Protein AF-A0A4Q9W194-F1 (afdb_monomer)

Sequence (44 aa):
MPNFEKYNLSQVKTERFYQLPKYLFEDAYFKKMSAEAKIMYALL

Secondary structure (DSSP, 8-state):
--------HHHHHH-------THHHHSHHHHTS-HHHHHHHHH-

InterPro domains:
  IPR010724 Replication initiator A, N-terminal [PF06970] (16-44)

Mean predicted aligned error: 8.58 Å

Structure (mmCIF, N/CA/C/O backbone):
data_AF-A0A4Q9W194-F1
#
_entry.id   AF-A0A4Q9W194-F1
#
loop_
_atom_site.group_PDB
_atom_site.id
_atom_site.type_symbol
_atom_site.label_atom_id
_atom_site.label_alt_id
_atom_site.label_comp_id
_atom_site.label_asym_id
_atom_site.label_entity_id
_atom_site.label_seq_id
_atom_site.pdbx_PDB_ins_code
_atom_site.Cartn_x
_atom_site.Cartn_y
_atom_site.Cartn_z
_atom_site.occupancy
_atom_site.B_iso_or_equiv
_atom_site.auth_seq_id
_atom_site.auth_comp_id
_atom_site.auth_asym_id
_atom_site.auth_atom_id
_atom_site.pdbx_PDB_model_num
ATOM 1 N N . MET A 1 1 ? 6.877 12.234 -38.569 1.00 49.84 1 MET A N 1
ATOM 2 C CA . MET A 1 1 ? 7.172 10.843 -38.157 1.00 49.84 1 MET A CA 1
ATOM 3 C C . MET A 1 1 ? 7.106 10.812 -36.638 1.00 49.84 1 MET A C 1
ATOM 5 O O . MET A 1 1 ? 7.684 11.719 -36.050 1.00 49.84 1 MET A O 1
ATOM 9 N N . PRO A 1 2 ? 6.356 9.901 -35.996 1.00 60.50 2 PRO A N 1
ATOM 10 C CA . PRO A 1 2 ? 6.298 9.869 -34.538 1.00 60.50 2 PRO A CA 1
ATOM 11 C C . PRO A 1 2 ? 7.669 9.456 -33.986 1.00 60.50 2 PRO A C 1
ATOM 13 O O . PRO A 1 2 ? 8.300 8.540 -34.516 1.00 60.50 2 PRO A O 1
ATOM 16 N N . ASN A 1 3 ? 8.148 10.161 -32.959 1.00 62.78 3 ASN A N 1
ATOM 17 C CA . ASN A 1 3 ? 9.375 9.807 -32.250 1.00 62.78 3 ASN A CA 1
ATOM 18 C C . ASN A 1 3 ? 9.171 8.451 -31.567 1.00 62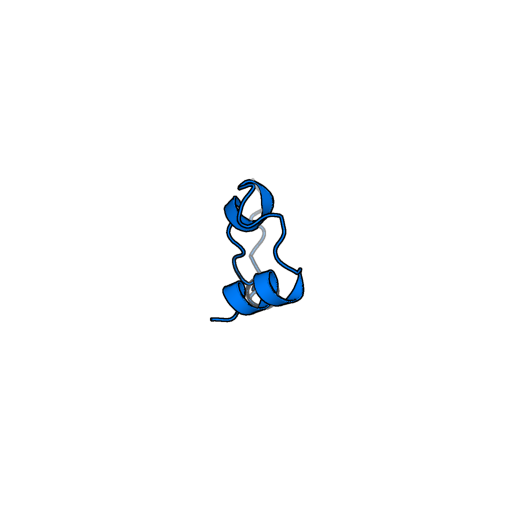.78 3 ASN A C 1
ATOM 20 O O . AS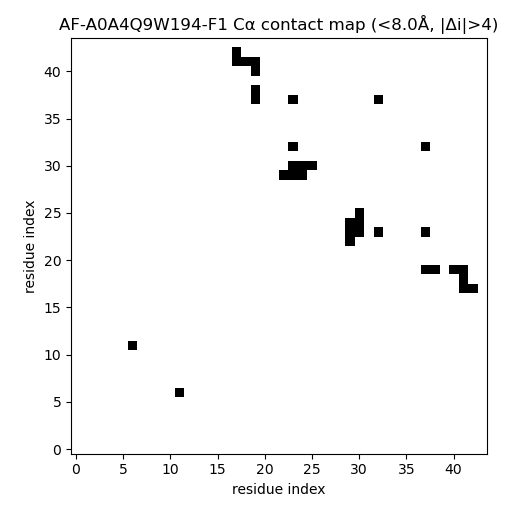N A 1 3 ? 8.423 8.346 -30.599 1.00 62.78 3 ASN A O 1
ATOM 2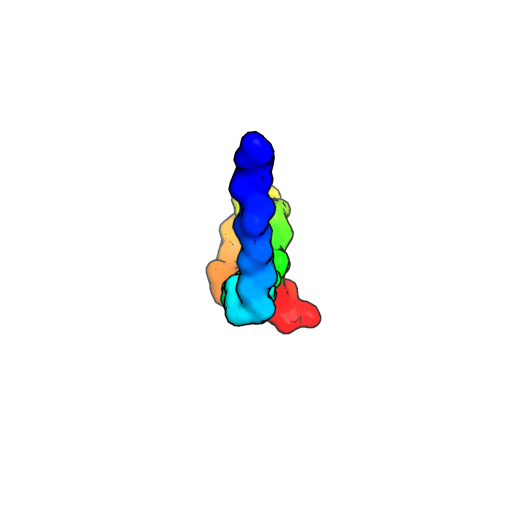4 N N . PHE A 1 4 ? 9.828 7.411 -32.075 1.00 66.38 4 PHE A N 1
ATOM 25 C CA . PHE A 1 4 ? 9.916 6.130 -31.383 1.00 66.38 4 PHE A CA 1
ATOM 26 C C . PHE A 1 4 ? 10.973 6.247 -30.284 1.00 66.38 4 PHE A C 1
ATOM 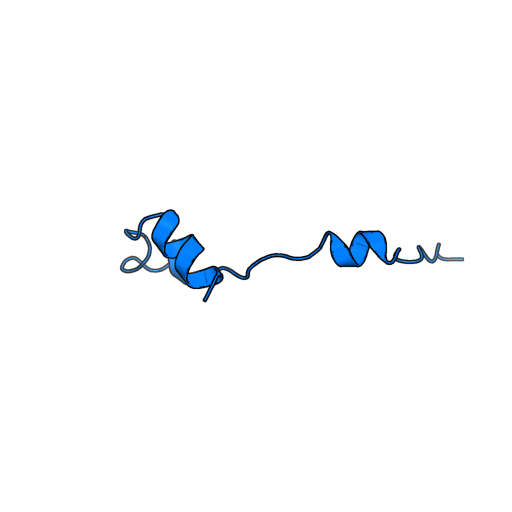28 O O . PHE A 1 4 ? 12.168 6.085 -30.539 1.00 66.38 4 PHE A O 1
ATOM 35 N N . GLU A 1 5 ? 10.538 6.548 -29.063 1.00 69.69 5 GLU A N 1
ATOM 36 C CA . GLU A 1 5 ? 11.397 6.423 -27.889 1.00 69.69 5 GLU A CA 1
ATOM 37 C C . GLU 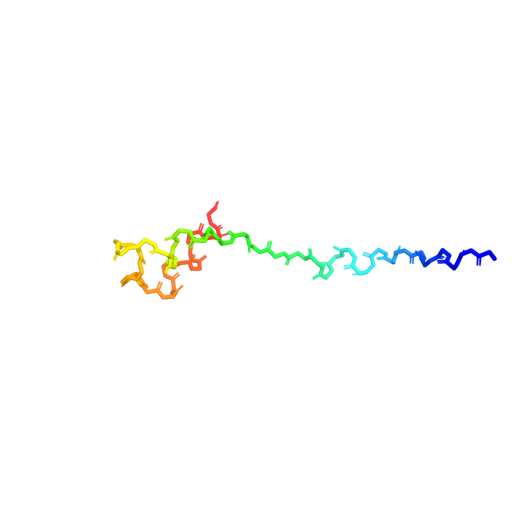A 1 5 ? 11.667 4.938 -27.627 1.00 69.69 5 GLU A C 1
ATOM 39 O O . GLU A 1 5 ? 10.759 4.136 -27.407 1.00 69.69 5 GLU A O 1
ATOM 44 N N . LYS A 1 6 ? 12.938 4.543 -27.724 1.00 72.75 6 LYS A N 1
ATOM 45 C CA . LYS A 1 6 ? 13.367 3.169 -27.460 1.00 72.75 6 LYS A CA 1
ATOM 46 C C . LYS A 1 6 ? 13.507 2.998 -25.951 1.00 72.75 6 LYS A C 1
ATOM 48 O O . LYS A 1 6 ? 14.399 3.598 -25.357 1.00 72.75 6 LYS A O 1
ATOM 53 N N . TYR A 1 7 ? 12.654 2.170 -25.352 1.00 72.06 7 TYR A N 1
ATOM 54 C CA . TYR A 1 7 ? 12.762 1.805 -23.940 1.00 72.06 7 TYR A CA 1
ATOM 55 C C . TYR A 1 7 ? 14.146 1.208 -23.647 1.00 72.06 7 TYR A C 1
ATOM 57 O O . TYR A 1 7 ? 14.579 0.251 -24.295 1.00 72.06 7 TYR A O 1
ATOM 65 N N . ASN A 1 8 ? 14.860 1.788 -22.684 1.00 71.00 8 ASN A N 1
ATOM 66 C CA . ASN A 1 8 ? 16.167 1.308 -22.253 1.00 71.00 8 ASN A CA 1
ATOM 67 C C . ASN A 1 8 ? 15.988 0.136 -21.274 1.00 71.00 8 ASN A C 1
ATOM 69 O O . ASN A 1 8 ? 15.142 0.175 -20.382 1.00 71.00 8 ASN A O 1
ATOM 73 N N . LEU A 1 9 ? 16.820 -0.902 -21.391 1.00 68.19 9 LEU A N 1
ATOM 74 C CA . LEU A 1 9 ? 16.812 -2.056 -20.487 1.00 68.19 9 LEU A CA 1
ATOM 75 C C . LEU A 1 9 ? 16.995 -1.659 -19.008 1.00 68.19 9 LEU A C 1
ATOM 77 O O . LEU A 1 9 ? 16.541 -2.372 -18.112 1.00 68.19 9 LEU A O 1
ATOM 81 N N . SER A 1 10 ? 17.666 -0.533 -18.744 1.00 68.25 10 SER A N 1
ATOM 82 C CA . SER A 1 10 ? 17.796 0.043 -17.402 1.00 68.25 10 SER A CA 1
ATOM 83 C C . SER A 1 10 ? 16.468 0.570 -16.853 1.00 68.25 10 SER A C 1
ATOM 85 O O . SER A 1 10 ? 16.198 0.346 -15.676 1.00 68.25 10 SER A O 1
ATOM 87 N N . GLN A 1 11 ? 15.614 1.166 -17.695 1.00 65.31 11 GLN A N 1
ATOM 88 C CA . GLN A 1 11 ? 14.291 1.680 -17.311 1.00 65.31 11 GLN A CA 1
ATOM 89 C C . GLN A 1 11 ? 13.352 0.541 -16.889 1.00 65.31 11 GLN A C 1
ATOM 91 O O . GLN A 1 11 ? 12.700 0.620 -15.851 1.00 65.31 11 GLN A O 1
ATOM 96 N N . VAL A 1 12 ? 13.387 -0.582 -17.614 1.00 65.81 12 VAL A N 1
ATOM 97 C CA . VAL A 1 12 ? 12.587 -1.785 -17.307 1.00 65.81 12 VAL A CA 1
ATOM 98 C C . VAL A 1 12 ? 12.980 -2.423 -15.967 1.00 65.81 12 VAL A C 1
ATOM 100 O O . VAL A 1 12 ? 12.156 -3.026 -15.282 1.00 65.81 12 VAL A O 1
ATOM 103 N N . LYS A 1 13 ? 14.250 -2.313 -15.559 1.00 64.44 13 LYS A N 1
ATOM 104 C CA . LYS A 1 13 ? 14.706 -2.842 -14.263 1.00 64.44 13 LYS A CA 1
ATOM 105 C C . LYS A 1 13 ? 14.310 -1.948 -13.087 1.00 64.44 13 LYS A C 1
ATOM 107 O O . LYS A 1 13 ? 14.122 -2.478 -11.995 1.00 64.44 13 LYS A O 1
ATOM 112 N N . THR A 1 14 ? 14.173 -0.640 -13.303 1.00 69.12 14 THR A N 1
ATOM 113 C CA . THR A 1 14 ? 13.697 0.316 -12.288 1.00 69.12 14 THR A CA 1
ATOM 114 C C . THR A 1 14 ? 12.187 0.267 -12.058 1.00 69.12 14 THR A C 1
ATOM 116 O O . THR A 1 14 ? 11.737 0.627 -10.977 1.00 69.12 14 THR A O 1
ATOM 119 N N . GLU A 1 15 ? 11.400 -0.231 -13.011 1.00 76.69 15 GLU A N 1
ATOM 120 C CA . GLU A 1 15 ? 9.935 -0.340 -12.900 1.00 76.69 15 GLU A CA 1
ATOM 121 C C . GLU A 1 15 ? 9.481 -1.663 -12.257 1.00 76.69 15 GLU A C 1
ATOM 123 O O . GLU A 1 15 ? 8.591 -2.357 -12.746 1.00 76.69 15 GLU A O 1
ATOM 128 N N . ARG A 1 16 ? 10.115 -2.048 -11.145 1.00 79.06 16 ARG A N 1
ATOM 129 C CA . ARG A 1 16 ? 9.741 -3.243 -10.376 1.00 79.06 16 ARG A CA 1
ATOM 130 C C . ARG A 1 16 ? 9.120 -2.824 -9.055 1.00 79.06 16 ARG A C 1
ATOM 132 O O . ARG A 1 16 ? 9.814 -2.333 -8.170 1.00 79.06 16 ARG A O 1
ATOM 139 N N . PHE A 1 17 ? 7.820 -3.057 -8.925 1.00 86.56 17 PHE A N 1
ATOM 140 C CA . PHE A 1 17 ? 7.052 -2.728 -7.730 1.00 86.56 17 PHE A CA 1
ATOM 141 C C . PHE A 1 1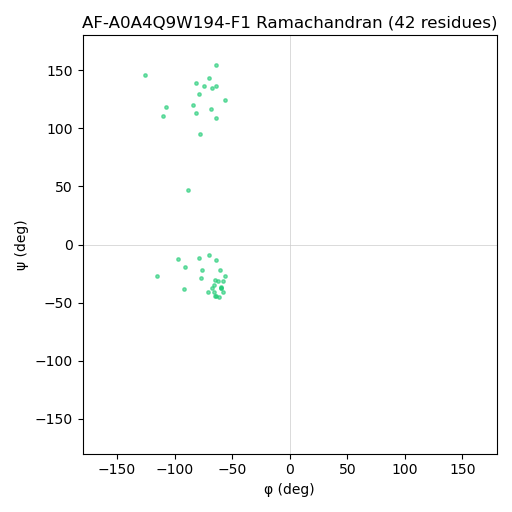7 ? 6.324 -3.961 -7.213 1.00 8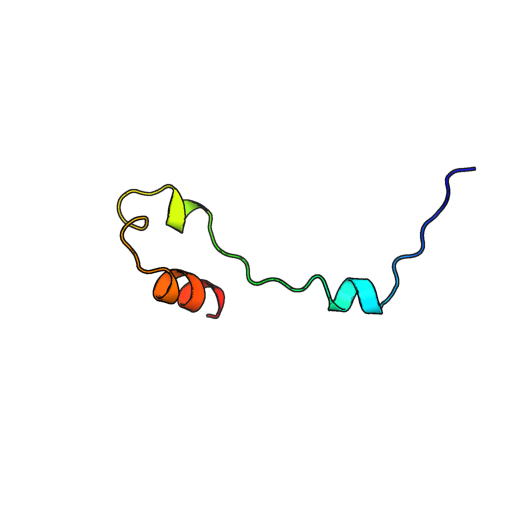6.56 17 PHE A C 1
ATOM 143 O O . PHE A 1 17 ? 5.854 -4.789 -7.994 1.00 86.56 17 PHE A O 1
ATOM 150 N N . TYR A 1 18 ? 6.192 -4.048 -5.894 1.00 89.38 18 TYR A N 1
ATOM 151 C CA . TYR A 1 18 ? 5.291 -5.009 -5.277 1.00 89.38 18 TYR A CA 1
ATOM 152 C C . TYR A 1 18 ? 3.850 -4.541 -5.450 1.00 89.38 18 TYR A C 1
ATOM 154 O O . TYR A 1 18 ? 3.536 -3.358 -5.286 1.00 89.38 18 TYR A O 1
ATOM 162 N N . GLN A 1 19 ? 2.973 -5.473 -5.805 1.00 88.31 19 GLN A N 1
ATOM 163 C CA . GLN A 1 19 ? 1.563 -5.173 -5.983 1.00 88.31 19 GLN A CA 1
ATOM 164 C C . GLN A 1 19 ? 0.864 -5.224 -4.634 1.00 88.31 19 GLN A C 1
ATOM 166 O O . GLN A 1 19 ? 0.836 -6.255 -3.970 1.00 88.31 19 GLN A O 1
ATOM 171 N N . LEU A 1 20 ? 0.269 -4.099 -4.247 1.00 91.75 20 LEU A N 1
ATOM 172 C CA . LEU A 1 20 ? -0.513 -4.008 -3.029 1.00 91.75 20 LEU A CA 1
ATOM 173 C C . LEU A 1 20 ? -2.004 -3.921 -3.384 1.00 91.75 20 LEU A C 1
ATOM 175 O O . LEU A 1 20 ? -2.408 -2.970 -4.062 1.00 91.75 20 LEU A O 1
ATOM 179 N N . PRO A 1 21 ? -2.841 -4.886 -2.963 1.00 91.19 21 PRO A N 1
ATOM 180 C CA . PRO A 1 21 ? -4.256 -4.861 -3.308 1.00 91.19 21 PRO A CA 1
ATOM 181 C C . PRO A 1 21 ? -5.002 -3.662 -2.718 1.00 91.19 21 PRO A C 1
ATOM 183 O O . PRO A 1 21 ? -4.871 -3.341 -1.537 1.00 91.19 21 PRO A O 1
ATOM 186 N N . LYS A 1 22 ? -5.861 -3.036 -3.531 1.00 91.62 22 LYS A N 1
ATOM 187 C CA . LYS A 1 22 ? -6.631 -1.840 -3.144 1.00 91.62 22 LYS A CA 1
ATOM 188 C C . LYS A 1 22 ? -7.604 -2.080 -1.987 1.00 91.62 22 LYS A C 1
ATOM 190 O O . LYS A 1 22 ? -7.788 -1.192 -1.155 1.00 91.62 22 LYS A O 1
ATOM 195 N N . TYR A 1 23 ? -8.154 -3.292 -1.863 1.00 92.00 23 TYR A N 1
ATOM 196 C CA . TYR A 1 23 ? -9.079 -3.635 -0.776 1.00 92.00 23 TYR A CA 1
ATOM 197 C C . TYR A 1 23 ? -8.444 -3.488 0.616 1.00 92.00 23 TYR A C 1
ATOM 199 O O . TYR A 1 23 ? -9.156 -3.256 1.587 1.00 92.00 23 TYR A O 1
ATOM 207 N N . LEU A 1 24 ? -7.107 -3.522 0.722 1.00 90.69 24 LEU A N 1
ATOM 208 C CA . LEU A 1 24 ? -6.389 -3.251 1.973 1.00 90.69 24 LEU A CA 1
ATOM 209 C C . LEU A 1 24 ? -6.582 -1.812 2.488 1.00 90.69 24 LEU A C 1
ATOM 211 O O . LEU A 1 24 ? -6.240 -1.503 3.634 1.00 90.69 24 LEU A O 1
ATOM 215 N N . PHE A 1 25 ? -7.109 -0.921 1.650 1.00 91.12 25 PHE A N 1
ATOM 216 C CA . PHE A 1 25 ? -7.368 0.484 1.962 1.00 91.12 25 PHE A CA 1
ATOM 217 C C . PHE A 1 25 ? -8.857 0.842 1.938 1.00 91.12 25 PHE A C 1
ATOM 219 O O . PHE A 1 25 ? -9.267 1.767 2.642 1.00 91.12 25 PHE A O 1
ATOM 226 N N . GLU A 1 26 ? -9.651 0.117 1.153 1.00 92.56 26 GLU A N 1
ATOM 227 C CA . GLU A 1 26 ? -11.075 0.393 0.935 1.00 92.56 26 GLU A CA 1
ATOM 228 C C . GLU A 1 26 ? -11.979 -0.360 1.922 1.00 92.56 26 GLU A C 1
ATOM 230 O O . GLU A 1 26 ? -12.952 0.206 2.421 1.00 92.56 26 GLU A O 1
ATOM 235 N N . ASP A 1 27 ? -11.641 -1.605 2.259 1.00 93.12 27 ASP A N 1
ATOM 236 C CA . ASP A 1 27 ? -12.458 -2.448 3.129 1.00 93.12 27 ASP A CA 1
ATOM 237 C C . ASP A 1 27 ? -12.258 -2.078 4.609 1.00 93.12 27 ASP A C 1
ATOM 239 O O . ASP A 1 27 ? -11.130 -2.014 5.108 1.00 93.12 27 ASP A O 1
ATOM 243 N N . ALA A 1 28 ? -13.355 -1.864 5.343 1.00 91.06 28 ALA A N 1
ATOM 244 C CA . ALA A 1 28 ? -13.334 -1.483 6.756 1.00 91.06 28 ALA A CA 1
ATOM 245 C C . ALA A 1 28 ? -12.591 -2.491 7.656 1.00 91.06 28 ALA A C 1
ATOM 247 O O . ALA A 1 28 ? -11.973 -2.095 8.650 1.00 91.06 28 ALA A O 1
ATOM 248 N N . TYR A 1 29 ? -12.610 -3.779 7.307 1.00 91.00 29 TYR A N 1
ATOM 249 C CA . TYR A 1 29 ? -11.895 -4.826 8.027 1.00 91.00 29 TYR A CA 1
ATOM 250 C C . TYR A 1 29 ? -10.378 -4.726 7.839 1.00 91.00 29 TYR A C 1
ATOM 252 O O . TYR A 1 29 ? -9.637 -4.890 8.807 1.00 91.00 29 TYR A O 1
ATOM 260 N N . PHE A 1 30 ? -9.901 -4.432 6.628 1.00 89.38 30 PHE A N 1
ATOM 261 C CA . PHE A 1 30 ? -8.464 -4.369 6.328 1.00 89.38 30 PHE A CA 1
ATOM 262 C C . PHE A 1 30 ? -7.873 -2.971 6.523 1.00 89.38 30 PHE A C 1
ATOM 264 O O . PHE A 1 30 ? -6.668 -2.817 6.733 1.00 89.38 30 PHE A O 1
ATOM 271 N N . LYS A 1 31 ? -8.710 -1.933 6.536 1.00 90.06 31 LYS A N 1
ATOM 272 C CA . LYS A 1 31 ? -8.277 -0.546 6.722 1.00 90.06 31 LYS A CA 1
ATOM 273 C C . LYS A 1 31 ? -7.567 -0.329 8.059 1.00 90.06 31 LYS A C 1
ATOM 275 O O . LYS A 1 31 ? -6.575 0.396 8.081 1.00 90.06 31 LYS A O 1
ATOM 280 N N . LYS A 1 32 ? -8.015 -1.010 9.123 1.00 92.06 32 LYS A N 1
ATOM 281 C CA . LYS A 1 32 ? -7.410 -0.994 10.474 1.00 92.06 32 LYS A CA 1
ATOM 282 C C . LYS A 1 32 ? -6.056 -1.712 10.575 1.00 92.06 32 LYS A C 1
ATOM 284 O O . LYS A 1 32 ? -5.419 -1.649 11.620 1.00 92.06 32 LYS A O 1
ATOM 289 N N . MET A 1 33 ? -5.633 -2.425 9.530 1.00 91.06 33 MET A N 1
ATOM 290 C CA . MET A 1 33 ? -4.365 -3.150 9.518 1.00 91.06 33 MET A CA 1
ATOM 291 C C . MET A 1 33 ? -3.176 -2.181 9.473 1.00 91.06 33 MET A C 1
ATOM 293 O O . MET A 1 33 ? -3.244 -1.148 8.798 1.00 91.06 33 MET A O 1
ATOM 297 N N . SER A 1 34 ? -2.080 -2.520 10.162 1.00 93.81 34 SER A N 1
ATOM 298 C CA . SER A 1 34 ? -0.862 -1.704 10.150 1.00 93.81 34 SER A CA 1
ATOM 299 C C . SER A 1 34 ? -0.241 -1.645 8.752 1.00 93.81 34 SER A C 1
ATOM 301 O O . SER A 1 34 ? -0.427 -2.541 7.922 1.00 93.81 34 SER A O 1
ATOM 303 N N . ALA A 1 35 ? 0.511 -0.576 8.480 1.00 91.31 35 ALA A N 1
ATOM 304 C CA . ALA A 1 35 ? 1.225 -0.429 7.215 1.00 91.31 35 ALA A CA 1
ATOM 305 C C . ALA A 1 35 ? 2.231 -1.572 7.000 1.00 91.31 35 ALA A C 1
ATOM 307 O O . ALA A 1 35 ? 2.337 -2.091 5.894 1.00 91.31 35 ALA A O 1
ATOM 308 N N . GLU A 1 36 ? 2.898 -2.021 8.066 1.00 92.81 36 GLU A N 1
ATOM 309 C CA . GLU A 1 36 ? 3.851 -3.135 8.022 1.00 92.81 36 GLU A CA 1
ATOM 310 C C . GLU A 1 36 ? 3.175 -4.432 7.583 1.00 92.81 36 GLU A C 1
ATOM 312 O O . GLU A 1 36 ? 3.682 -5.107 6.696 1.00 92.81 36 GLU A O 1
ATOM 317 N N . ALA A 1 37 ? 1.995 -4.750 8.121 1.00 91.81 37 ALA A N 1
ATOM 318 C CA . ALA A 1 37 ? 1.253 -5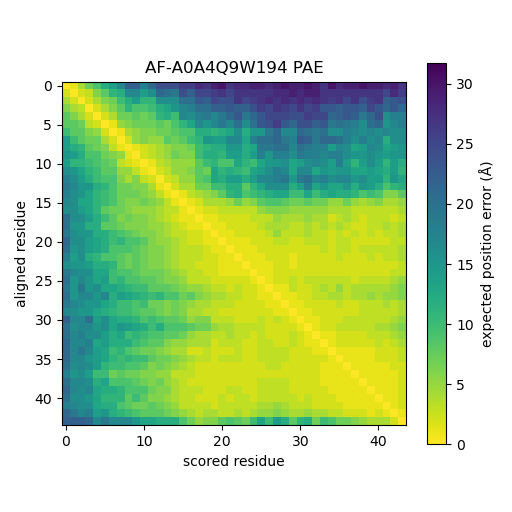.942 7.722 1.00 91.81 37 ALA A CA 1
ATOM 319 C C . ALA A 1 37 ? 0.764 -5.865 6.262 1.00 91.81 37 ALA A C 1
ATOM 321 O O . ALA A 1 37 ? 0.778 -6.873 5.556 1.00 91.81 37 ALA A O 1
ATOM 322 N N . LYS A 1 38 ? 0.400 -4.670 5.769 1.00 91.31 38 LYS A N 1
ATOM 323 C CA . LYS A 1 38 ? 0.074 -4.452 4.344 1.00 91.31 38 LYS A CA 1
ATOM 324 C C . LYS A 1 38 ? 1.296 -4.688 3.457 1.00 91.31 38 LYS A C 1
ATOM 326 O O . LYS A 1 38 ? 1.188 -5.376 2.450 1.00 91.31 38 LYS A O 1
ATOM 331 N N . ILE A 1 39 ? 2.458 -4.170 3.849 1.00 91.62 39 ILE A N 1
ATOM 332 C CA . ILE A 1 39 ? 3.715 -4.368 3.115 1.00 91.62 39 ILE A CA 1
ATOM 333 C C . ILE A 1 39 ? 4.127 -5.845 3.138 1.00 91.62 39 ILE A C 1
ATOM 335 O O . ILE A 1 39 ? 4.452 -6.383 2.088 1.00 91.62 39 ILE A O 1
ATOM 339 N N . MET A 1 40 ? 4.048 -6.519 4.290 1.00 92.00 40 MET A N 1
ATOM 340 C CA . MET A 1 40 ? 4.346 -7.952 4.415 1.00 92.00 40 MET A CA 1
ATOM 341 C C . MET A 1 40 ? 3.473 -8.804 3.493 1.00 92.00 40 MET A C 1
ATOM 343 O O . MET A 1 40 ? 3.983 -9.717 2.855 1.00 92.00 40 MET A O 1
ATOM 347 N N . TYR A 1 41 ? 2.184 -8.474 3.365 1.00 89.06 41 TYR A N 1
ATOM 348 C CA . TYR A 1 41 ? 1.292 -9.157 2.428 1.00 89.06 41 TYR A CA 1
ATOM 349 C C . TYR A 1 41 ? 1.768 -9.048 0.970 1.00 89.06 41 TYR A C 1
ATOM 351 O O . TYR A 1 41 ? 1.637 -10.004 0.219 1.00 89.06 41 TYR A O 1
ATOM 359 N N . ALA A 1 42 ? 2.325 -7.905 0.564 1.00 87.62 42 ALA A N 1
ATOM 360 C CA . ALA A 1 42 ? 2.807 -7.705 -0.804 1.00 87.62 42 ALA A CA 1
ATOM 361 C C . ALA A 1 42 ? 4.176 -8.350 -1.088 1.00 87.62 42 ALA A C 1
ATOM 363 O O . ALA A 1 42 ? 4.593 -8.379 -2.244 1.00 87.62 42 ALA A O 1
ATOM 364 N N . LEU A 1 43 ? 4.882 -8.810 -0.051 1.00 86.50 43 LEU A N 1
ATOM 365 C CA . LEU A 1 43 ? 6.182 -9.482 -0.155 1.00 86.50 43 LEU A CA 1
ATOM 366 C C . LEU A 1 43 ? 6.078 -11.017 -0.141 1.00 86.50 43 LEU A C 1
ATOM 368 O O . LEU A 1 43 ? 7.085 -11.673 -0.412 1.00 86.50 43 LEU A O 1
ATOM 372 N N . LEU A 1 44 ? 4.907 -11.565 0.210 1.00 71.81 44 LEU A N 1
ATOM 373 C CA . LEU A 1 44 ? 4.577 -12.993 0.108 1.00 71.81 44 LEU A CA 1
ATOM 374 C C . LEU A 1 44 ? 4.334 -13.392 -1.353 1.00 71.81 44 LEU A C 1
ATOM 376 O O . LEU A 1 44 ? 4.797 -14.493 -1.722 1.00 71.81 44 LEU A O 1
#

Solvent-accessible surface area (backbone atoms only — not comparable to full-atom values): 2982 Å² total; per-residue (Å²): 131,86,84,81,80,77,85,50,76,68,58,65,65,69,71,70,76,73,70,69,69,66,57,53,67,70,36,78,81,40,44,78,53,54,70,66,61,54,52,52,62,38,72,109

Organism: Staphylococcus lugdunensis (NCBI:txid28035)

Radius of gyration: 17.03 Å; Cα contacts (8 Å, |Δi|>4): 17; chains: 1; bounding box: 31×24×49 Å

Nearest PDB structures (foldseek):
  4pta-assembly1_D  TM=8.779E-01  e=1.386E-01  Staphylococcus aureus subsp. aureus USA300
  5kbj-assembly2_D  TM=8.584E-01  e=2.262E-01  Staphylococcus aureus
  4pql-assembly1_A  TM=8.377E-01  e=4.245E-01  Staphylococcus aureus
  5kbj-assembly1_C  TM=8.698E-01  e=6.928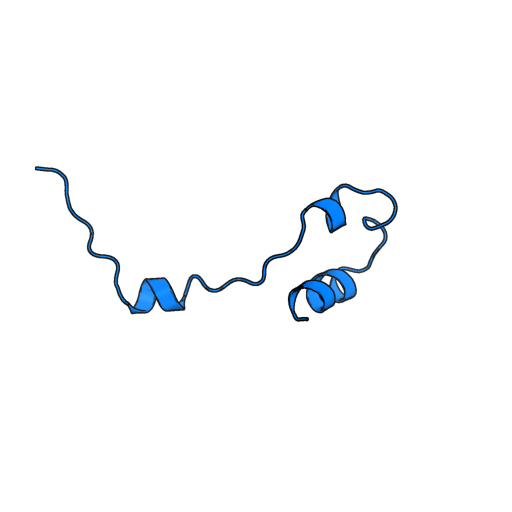E-01  Staphylococcus aureus

Foldseek 3Di:
DDDDDDDDPVNVVVPDDQDQDPCCCVPPVNVPPDPVVSVVVSVD

pLDDT: mean 81.92, std 11.94, range [49.84, 93.81]